Protein AF-A0A6V7KTU3-F1 (afdb_monomer)

Nearest PDB structures (foldseek):
  6zm1-assembly1_B  TM=4.816E-01  e=9.141E+00  Bacteroides thetaiotaomicron VPI-5482
  5jhf-assembly3_E  TM=3.451E-01  e=8.534E+00  Lachancea thermotolerans CBS 6340
  5jhf-assembly2_B  TM=3.699E-01  e=7.968E+00  Lachancea thermotolerans CBS 6340

Sequence (69 aa):
SKWSFRQLRRYLDQSGFNDWFLWQRIASLISLTILSQTAGIPKSSNCFEFFGFDVLIDANLKPWLLEVN

pLDDT: mean 92.61, std 4.84, range [79.5, 98.06]

Foldseek 3Di:
DDDDPVRVCVVCVVVVHPCPVLVVQVVVVVVVVVVVCVVVDDPDPPDDDDKDWDWDQDPVSHTDTDDID

Mean predicted aligned error: 3.84 Å

Structure (mmCIF, N/CA/C/O backbone):
data_AF-A0A6V7KTU3-F1
#
_entry.id   AF-A0A6V7KTU3-F1
#
loop_
_atom_site.group_PDB
_atom_site.id
_atom_site.type_symbol
_atom_site.label_atom_id
_atom_site.label_alt_id
_atom_site.label_comp_id
_atom_site.label_asym_id
_atom_site.label_entity_id
_atom_site.label_seq_id
_atom_site.pdbx_PDB_ins_code
_atom_site.Cartn_x
_atom_site.Cartn_y
_atom_site.Cartn_z
_atom_site.occupancy
_atom_site.B_iso_or_equiv
_atom_site.auth_seq_id
_atom_site.auth_comp_id
_atom_site.auth_asym_id
_atom_site.auth_atom_id
_atom_site.pdbx_PDB_model_num
ATOM 1 N N . SER A 1 1 ? -10.374 15.556 7.353 1.00 79.50 1 SER A N 1
ATOM 2 C CA . SER A 1 1 ? -9.198 15.482 8.250 1.00 79.50 1 SER A CA 1
ATOM 3 C C . SER A 1 1 ? -8.254 14.387 7.773 1.00 79.50 1 SER A C 1
ATOM 5 O O . SER A 1 1 ? -8.761 13.373 7.317 1.00 79.50 1 SER A O 1
ATOM 7 N N . LYS A 1 2 ? -6.924 14.579 7.831 1.00 95.25 2 LYS A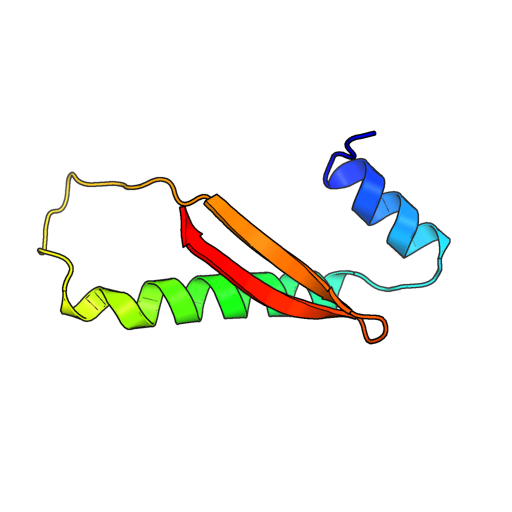 N 1
ATOM 8 C CA . LYS A 1 2 ? -5.911 13.584 7.404 1.00 95.25 2 LYS A CA 1
ATOM 9 C C . LYS A 1 2 ? -5.297 12.884 8.623 1.00 95.25 2 LYS A C 1
ATOM 11 O O . LYS A 1 2 ? -5.048 13.547 9.629 1.00 95.25 2 LYS A O 1
ATOM 16 N N . TRP A 1 3 ? -5.051 11.577 8.536 1.00 96.50 3 TRP A N 1
ATOM 17 C CA . TRP A 1 3 ? -4.357 10.794 9.567 1.00 96.50 3 TRP A CA 1
ATOM 18 C C . TRP A 1 3 ? -2.995 10.324 9.056 1.00 96.50 3 TRP A C 1
ATOM 20 O O . TRP A 1 3 ? -2.858 9.919 7.907 1.00 96.50 3 TRP A O 1
ATOM 30 N N . SER A 1 4 ? -1.993 10.349 9.930 1.00 96.56 4 SER A N 1
ATOM 31 C CA . SER A 1 4 ? -0.729 9.641 9.715 1.00 96.56 4 SER A CA 1
ATOM 32 C C . SER A 1 4 ? -0.916 8.129 9.873 1.00 96.56 4 SER A C 1
ATOM 34 O O . SER A 1 4 ? -1.815 7.676 10.587 1.00 96.56 4 SER A O 1
ATOM 36 N N . PHE A 1 5 ? -0.003 7.329 9.314 1.00 93.19 5 PHE A N 1
ATOM 37 C CA . PHE A 1 5 ? -0.011 5.876 9.524 1.00 93.19 5 PHE A CA 1
ATOM 38 C C . PHE A 1 5 ? 0.084 5.480 10.996 1.00 93.19 5 PHE A C 1
ATOM 40 O O . PHE A 1 5 ? -0.534 4.506 11.412 1.00 93.19 5 PHE A O 1
ATOM 47 N N . ARG A 1 6 ? 0.790 6.265 11.818 1.00 93.88 6 ARG A N 1
ATOM 48 C CA . ARG A 1 6 ? 0.853 6.030 13.265 1.00 93.88 6 ARG A CA 1
ATOM 49 C C . ARG A 1 6 ? -0.518 6.185 13.926 1.00 93.88 6 ARG A C 1
ATOM 51 O O . ARG A 1 6 ? -0.863 5.392 14.797 1.00 93.88 6 ARG A O 1
ATOM 58 N N . GLN A 1 7 ? -1.296 7.190 13.520 1.00 95.94 7 GLN A N 1
ATOM 59 C CA . GLN A 1 7 ? -2.660 7.386 14.022 1.00 95.94 7 GLN A CA 1
ATOM 60 C C . GLN A 1 7 ? -3.591 6.267 13.553 1.00 95.94 7 GLN A C 1
ATOM 62 O O . GLN A 1 7 ? -4.333 5.734 14.373 1.00 95.94 7 GLN A O 1
ATOM 67 N N . LEU A 1 8 ? -3.499 5.871 12.279 1.00 93.25 8 LEU A N 1
ATOM 68 C CA . LEU A 1 8 ? -4.270 4.754 11.729 1.00 93.25 8 LEU A CA 1
ATOM 69 C C . LEU A 1 8 ? -3.970 3.440 12.463 1.00 93.25 8 LEU A C 1
ATOM 71 O O . LEU A 1 8 ? -4.886 2.762 12.912 1.00 93.25 8 LEU A O 1
ATOM 75 N N . ARG A 1 9 ? -2.688 3.113 12.649 1.00 91.94 9 ARG A N 1
ATOM 76 C CA . ARG A 1 9 ? -2.248 1.902 13.352 1.00 91.94 9 ARG A CA 1
ATOM 77 C C . ARG A 1 9 ? -2.747 1.860 14.791 1.00 91.94 9 ARG A C 1
ATOM 79 O O . ARG A 1 9 ? -3.272 0.845 15.229 1.00 91.94 9 ARG A O 1
ATOM 86 N N . ARG A 1 10 ? -2.659 2.990 15.500 1.00 93.94 10 ARG A N 1
ATOM 87 C CA . ARG A 1 10 ? -3.208 3.112 16.857 1.00 93.94 10 ARG A CA 1
ATOM 88 C C . ARG A 1 10 ? -4.725 2.908 16.880 1.00 93.94 10 ARG A C 1
ATOM 90 O O . ARG A 1 10 ? -5.230 2.294 17.807 1.00 93.94 10 ARG A O 1
ATOM 97 N N . TYR A 1 11 ? -5.444 3.426 15.887 1.00 93.19 11 TYR A N 1
ATOM 98 C CA . TYR A 1 11 ? -6.892 3.244 15.782 1.00 93.19 11 TYR A CA 1
ATOM 99 C C . TYR A 1 11 ? -7.280 1.778 15.525 1.00 93.19 11 TYR A C 1
ATOM 101 O O . TYR A 1 11 ? -8.200 1.275 16.167 1.00 93.19 11 TYR A O 1
ATOM 109 N N . LEU A 1 12 ? -6.566 1.084 14.631 1.00 91.88 12 LEU A N 1
ATOM 110 C CA . LEU A 1 12 ? -6.795 -0.339 14.352 1.00 91.88 12 LEU A CA 1
ATOM 111 C C . LEU A 1 12 ? -6.546 -1.200 15.595 1.00 91.88 12 LEU A C 1
ATOM 113 O O . LEU A 1 12 ? -7.394 -2.019 15.941 1.00 91.88 12 LEU A O 1
ATOM 117 N N . ASP A 1 13 ? -5.447 -0.939 16.302 1.00 91.56 13 ASP A N 1
ATOM 118 C CA . ASP A 1 13 ? -5.094 -1.623 17.549 1.00 91.56 13 ASP A CA 1
ATOM 119 C C . ASP A 1 13 ? -6.165 -1.412 18.636 1.00 91.56 13 ASP A C 1
ATOM 121 O O . ASP A 1 13 ? -6.687 -2.367 19.206 1.00 91.56 13 ASP A O 1
ATOM 125 N N . GLN A 1 14 ? -6.608 -0.164 18.837 1.00 94.69 14 GLN A N 1
ATOM 126 C CA . GLN A 1 14 ? -7.704 0.170 19.761 1.00 94.69 14 GLN A CA 1
ATOM 127 C C . GLN A 1 14 ? -9.046 -0.467 19.374 1.00 94.69 14 GLN A C 1
ATOM 129 O O . GLN A 1 14 ? -9.894 -0.675 20.240 1.00 94.69 14 GLN A O 1
ATOM 134 N N . SER A 1 15 ? -9.240 -0.779 18.093 1.00 91.19 15 SER A N 1
ATOM 135 C CA . SER A 1 15 ? -10.440 -1.444 17.572 1.00 91.19 15 SER A CA 1
ATOM 136 C C . SER A 1 15 ? -10.340 -2.976 17.615 1.00 91.19 15 SER A C 1
ATOM 138 O O . SER A 1 15 ? -11.257 -3.656 17.161 1.00 91.19 15 SER A O 1
ATOM 140 N N . GLY A 1 16 ? -9.243 -3.532 18.147 1.00 90.69 16 GLY A N 1
ATOM 141 C CA . GLY A 1 16 ? -9.018 -4.976 18.259 1.00 90.69 16 GLY A CA 1
ATOM 142 C C . GLY A 1 16 ? -8.508 -5.641 16.977 1.00 90.69 16 GLY A C 1
ATOM 143 O O . GLY A 1 16 ? -8.484 -6.870 16.892 1.00 90.69 16 GLY A O 1
ATOM 144 N N . PHE A 1 17 ? -8.093 -4.861 15.976 1.00 87.50 17 PHE A N 1
ATOM 145 C CA . PHE A 1 17 ? -7.546 -5.392 14.733 1.00 87.50 17 PHE A CA 1
ATOM 146 C C . PHE A 1 17 ? -6.025 -5.518 14.806 1.00 87.50 17 PHE A C 1
ATOM 148 O O . PHE A 1 17 ? -5.307 -4.529 14.948 1.00 87.50 17 PHE A O 1
ATOM 155 N N . ASN A 1 18 ? -5.519 -6.738 14.606 1.00 80.88 18 ASN A N 1
ATOM 156 C CA . ASN A 1 18 ? -4.099 -6.949 14.350 1.00 80.88 18 ASN A CA 1
ATOM 157 C C . ASN A 1 18 ? -3.766 -6.506 12.917 1.00 80.88 18 ASN A C 1
ATOM 159 O O . ASN A 1 18 ? -4.049 -7.206 11.940 1.00 80.88 18 ASN A O 1
ATOM 163 N N . ASP A 1 19 ? -3.148 -5.335 12.796 1.00 85.94 19 ASP A N 1
ATOM 164 C CA . ASP A 1 19 ? -2.840 -4.716 11.511 1.00 85.94 1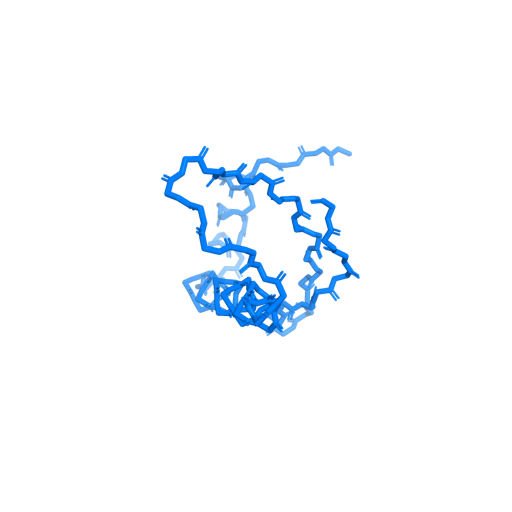9 ASP A CA 1
ATOM 165 C C . ASP A 1 19 ? -1.633 -5.336 10.790 1.00 85.94 19 ASP A C 1
ATOM 167 O O . ASP A 1 19 ? -1.373 -4.998 9.635 1.00 85.94 19 ASP A O 1
ATOM 171 N N . TRP A 1 20 ? -0.918 -6.281 11.413 1.00 91.31 20 TRP A N 1
ATOM 172 C CA . TRP A 1 20 ? 0.214 -6.966 10.785 1.00 91.31 20 TRP A CA 1
ATOM 173 C C . TRP A 1 20 ? -0.191 -7.608 9.454 1.00 91.31 20 TRP A C 1
ATOM 175 O O . TRP A 1 20 ? 0.469 -7.386 8.439 1.00 91.31 20 TRP A O 1
ATOM 185 N N . PHE A 1 21 ? -1.311 -8.343 9.432 1.00 90.94 21 PHE A N 1
ATOM 186 C CA . PHE A 1 21 ? -1.787 -9.018 8.219 1.00 90.94 21 PHE A CA 1
ATOM 187 C C . PHE A 1 21 ? -2.184 -8.018 7.133 1.00 90.94 21 PHE A C 1
ATOM 189 O O . PHE A 1 21 ? -1.897 -8.242 5.958 1.00 90.94 21 PHE A O 1
ATOM 196 N N . LEU A 1 22 ? -2.804 -6.901 7.516 1.00 93.75 22 LEU A N 1
ATOM 197 C CA . LEU A 1 22 ? -3.144 -5.824 6.592 1.00 93.75 22 LEU A CA 1
ATOM 198 C C . LEU A 1 22 ? -1.880 -5.277 5.911 1.00 93.75 22 LEU A C 1
ATOM 200 O O . LEU A 1 22 ? -1.829 -5.207 4.684 1.00 93.75 22 LEU A O 1
ATOM 204 N N . TRP A 1 23 ? -0.835 -4.969 6.682 1.00 94.12 23 TRP A N 1
ATOM 205 C CA . TRP A 1 23 ? 0.424 -4.456 6.136 1.00 94.12 23 TRP A CA 1
ATOM 206 C C . TRP A 1 23 ? 1.141 -5.453 5.229 1.00 94.12 23 TRP A C 1
ATOM 208 O O . TRP A 1 23 ? 1.663 -5.047 4.193 1.00 94.12 23 TRP A O 1
ATOM 218 N N . GLN A 1 24 ? 1.126 -6.750 5.553 1.00 95.75 24 GLN A N 1
ATOM 219 C CA . GLN A 1 24 ? 1.687 -7.776 4.663 1.00 95.75 24 GLN A CA 1
ATOM 220 C C . GLN A 1 24 ? 0.953 -7.842 3.322 1.00 95.75 24 GLN A C 1
ATOM 222 O O . GLN A 1 24 ? 1.579 -7.989 2.270 1.00 95.75 24 GLN A O 1
ATOM 227 N N . ARG A 1 25 ? -0.377 -7.698 3.342 1.00 95.81 25 ARG A N 1
ATOM 228 C CA . ARG A 1 25 ? -1.190 -7.673 2.120 1.00 95.81 25 ARG A CA 1
ATOM 229 C C . ARG A 1 25 ? -0.920 -6.415 1.297 1.00 95.81 25 ARG A C 1
ATOM 231 O O . ARG A 1 25 ? -0.800 -6.529 0.082 1.00 95.81 25 ARG A O 1
ATOM 238 N N . ILE A 1 26 ? -0.775 -5.253 1.940 1.00 97.06 26 ILE A N 1
ATOM 239 C CA . ILE A 1 26 ? -0.398 -3.996 1.270 1.00 97.06 26 ILE A CA 1
ATOM 240 C C . ILE A 1 26 ? 0.993 -4.124 0.638 1.00 97.06 26 ILE A C 1
ATOM 242 O O . ILE A 1 26 ? 1.150 -3.823 -0.541 1.00 97.06 26 ILE A O 1
ATOM 246 N N . ALA A 1 27 ? 1.985 -4.626 1.379 1.00 97.31 27 ALA A N 1
ATOM 247 C CA . ALA A 1 27 ? 3.339 -4.828 0.865 1.00 97.31 27 ALA A CA 1
ATOM 248 C C . ALA A 1 27 ? 3.349 -5.784 -0.337 1.00 97.31 27 ALA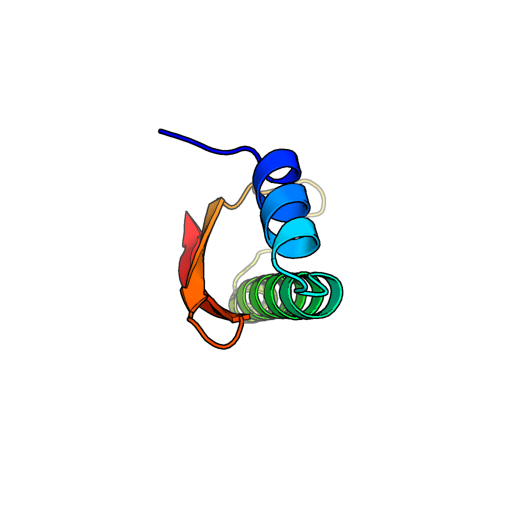 A C 1
ATOM 250 O O . ALA A 1 27 ? 3.936 -5.470 -1.367 1.00 97.31 27 ALA A O 1
ATOM 251 N N . SER A 1 28 ? 2.630 -6.907 -0.238 1.00 97.88 28 SER A N 1
ATOM 252 C CA . SER A 1 28 ? 2.507 -7.879 -1.333 1.00 97.88 28 SER A CA 1
ATOM 253 C C . SER A 1 28 ? 1.849 -7.267 -2.571 1.00 97.88 28 SER A C 1
ATOM 255 O O . SER A 1 28 ? 2.317 -7.480 -3.685 1.00 97.88 28 SER A O 1
ATOM 257 N N . LEU A 1 29 ? 0.785 -6.481 -2.382 1.00 98.06 29 LEU A N 1
ATOM 258 C CA . LEU A 1 29 ? 0.096 -5.766 -3.456 1.00 98.06 29 LEU A CA 1
ATOM 259 C C . LEU A 1 29 ? 1.040 -4.785 -4.166 1.00 98.06 29 LEU A C 1
ATOM 261 O O . LEU A 1 29 ? 1.116 -4.804 -5.394 1.00 98.06 29 LEU A O 1
ATOM 265 N N . ILE A 1 30 ? 1.809 -3.993 -3.413 1.00 97.81 30 ILE A N 1
ATOM 266 C CA . ILE A 1 30 ? 2.809 -3.066 -3.965 1.00 97.81 30 ILE A CA 1
ATOM 267 C C . ILE A 1 30 ? 3.889 -3.836 -4.737 1.00 97.81 30 ILE A C 1
ATOM 269 O O . ILE A 1 30 ? 4.152 -3.527 -5.899 1.00 97.81 30 ILE A O 1
ATOM 273 N N . SER A 1 31 ? 4.482 -4.874 -4.136 1.00 97.12 31 SER A N 1
ATOM 274 C CA . SER A 1 31 ? 5.541 -5.670 -4.770 1.00 97.12 31 SER A CA 1
ATOM 275 C C . SER A 1 31 ? 5.081 -6.333 -6.065 1.00 97.12 31 SER A C 1
ATOM 277 O O . SER A 1 31 ? 5.806 -6.278 -7.054 1.00 97.12 31 SER A O 1
ATOM 279 N N . LEU A 1 32 ? 3.884 -6.927 -6.088 1.00 97.12 32 LEU A N 1
ATOM 280 C CA . LEU A 1 32 ? 3.336 -7.551 -7.296 1.00 97.12 32 LEU A CA 1
ATOM 281 C C . LEU A 1 32 ? 3.024 -6.519 -8.385 1.00 97.12 32 LEU A C 1
ATOM 283 O O . LEU A 1 32 ? 3.273 -6.786 -9.559 1.00 97.12 32 LEU A O 1
ATOM 287 N N . THR A 1 33 ? 2.540 -5.336 -8.002 1.00 96.38 33 THR A N 1
ATOM 288 C CA . THR A 1 33 ? 2.278 -4.241 -8.948 1.00 96.38 33 THR A CA 1
ATOM 289 C C . THR A 1 33 ? 3.575 -3.764 -9.597 1.00 96.38 33 THR A C 1
ATOM 291 O O . THR A 1 33 ? 3.661 -3.712 -10.821 1.00 96.38 33 THR A O 1
ATOM 294 N N . ILE A 1 34 ? 4.621 -3.511 -8.804 1.00 94.69 34 ILE A N 1
ATOM 295 C CA . ILE A 1 34 ? 5.943 -3.135 -9.328 1.00 94.69 34 ILE A CA 1
ATOM 296 C C . ILE A 1 34 ? 6.501 -4.257 -10.208 1.00 94.69 34 ILE A C 1
ATOM 298 O O . ILE A 1 34 ? 6.927 -4.002 -11.333 1.00 94.69 34 ILE A O 1
ATOM 302 N N . LEU A 1 35 ? 6.448 -5.508 -9.732 1.00 94.12 35 LEU A N 1
ATOM 303 C CA . LEU A 1 35 ? 6.951 -6.670 -10.464 1.00 94.12 35 LEU A CA 1
ATOM 304 C C . LEU A 1 35 ? 6.290 -6.807 -11.840 1.00 94.12 35 LEU A C 1
ATOM 306 O O . LEU A 1 35 ? 6.987 -7.089 -12.814 1.00 94.12 35 LEU A O 1
ATOM 310 N N . SER A 1 36 ? 4.983 -6.548 -11.940 1.00 93.88 36 SER A N 1
ATOM 311 C CA . SER A 1 36 ? 4.244 -6.613 -13.207 1.00 93.88 36 SER A CA 1
ATOM 312 C C . SER A 1 36 ? 4.764 -5.645 -14.278 1.00 93.88 36 SER A C 1
ATOM 314 O O . SER A 1 36 ? 4.630 -5.928 -15.466 1.00 93.88 36 SER A O 1
ATOM 316 N N . GLN A 1 37 ? 5.425 -4.552 -13.877 1.00 88.56 37 GLN A N 1
ATOM 317 C CA . GLN A 1 37 ? 5.986 -3.553 -14.791 1.00 88.56 37 GLN A CA 1
ATOM 318 C C . GLN A 1 37 ? 7.475 -3.770 -15.096 1.00 88.56 37 GLN A C 1
ATOM 320 O O . GLN A 1 37 ? 8.006 -3.170 -16.029 1.00 88.56 37 GLN A O 1
ATOM 325 N N . THR A 1 38 ? 8.159 -4.662 -14.366 1.00 86.88 38 THR A N 1
ATOM 326 C CA . THR A 1 38 ? 9.624 -4.839 -14.466 1.00 86.88 38 THR A CA 1
ATOM 327 C C . THR A 1 38 ? 10.125 -5.191 -15.861 1.00 86.88 38 THR A C 1
ATOM 329 O O . THR A 1 38 ? 11.234 -4.800 -16.217 1.00 86.88 38 THR A O 1
ATOM 332 N N . ALA A 1 39 ? 9.320 -5.881 -16.672 1.00 87.31 39 ALA A N 1
ATOM 333 C CA . ALA A 1 39 ? 9.701 -6.259 -18.031 1.00 87.31 39 ALA A CA 1
ATOM 334 C C . ALA A 1 39 ? 9.927 -5.048 -18.958 1.00 87.31 39 ALA A C 1
ATOM 336 O O . ALA A 1 39 ? 10.694 -5.155 -19.913 1.00 87.31 39 ALA A O 1
ATOM 337 N N . GLY A 1 40 ? 9.281 -3.910 -18.680 1.00 83.75 40 GLY A N 1
ATOM 338 C CA . GLY A 1 40 ? 9.418 -2.680 -19.464 1.00 83.75 40 GLY A CA 1
ATOM 339 C C . GLY A 1 40 ? 10.509 -1.732 -18.964 1.00 83.75 40 GLY A C 1
ATOM 340 O O . GLY A 1 40 ? 10.771 -0.721 -19.612 1.00 83.75 40 GLY A O 1
ATOM 341 N N . ILE A 1 41 ? 11.146 -2.032 -17.827 1.00 85.88 41 ILE A N 1
ATOM 342 C CA . ILE A 1 41 ? 12.099 -1.124 -17.185 1.00 85.88 41 IL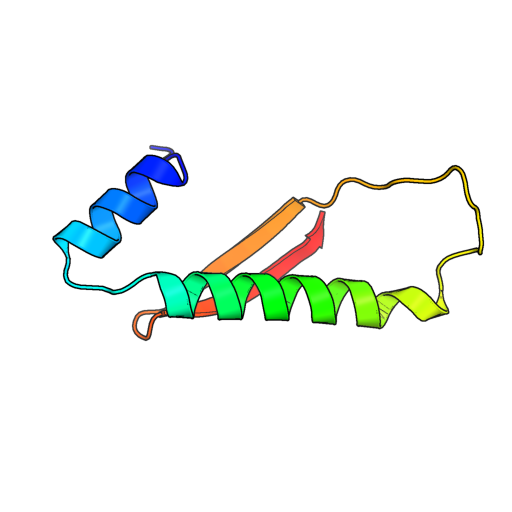E A CA 1
ATOM 343 C C . ILE A 1 41 ? 13.502 -1.339 -17.779 1.00 85.88 41 ILE A C 1
ATOM 345 O O . ILE A 1 41 ? 14.039 -2.451 -17.708 1.00 85.88 41 ILE A O 1
ATOM 349 N N . PRO A 1 42 ? 14.143 -0.295 -18.339 1.00 84.75 42 PRO A N 1
ATOM 350 C CA . PRO A 1 42 ? 15.519 -0.387 -18.808 1.00 84.75 42 PRO A CA 1
ATOM 351 C C . PRO A 1 42 ? 16.468 -0.761 -17.666 1.00 84.75 42 PRO A C 1
ATOM 353 O O . PRO A 1 42 ? 16.371 -0.234 -16.559 1.00 84.75 42 PRO A O 1
ATOM 356 N N . LYS A 1 43 ? 17.446 -1.630 -17.942 1.00 81.69 43 LYS A N 1
ATOM 357 C CA . LYS A 1 43 ? 18.496 -1.975 -16.973 1.00 81.69 43 LYS A CA 1
ATOM 358 C C . LYS A 1 43 ? 19.466 -0.801 -16.809 1.00 81.69 43 LYS A C 1
ATOM 360 O O . LYS A 1 43 ? 20.493 -0.739 -17.477 1.00 81.69 43 LYS A O 1
ATOM 365 N N . SER A 1 44 ? 19.122 0.125 -15.922 1.00 84.56 44 SER A N 1
ATOM 366 C CA . SER A 1 44 ? 19.960 1.241 -15.483 1.00 84.56 44 SER A CA 1
ATOM 367 C C . SER A 1 44 ? 20.272 1.079 -13.998 1.00 84.56 44 SER A C 1
ATOM 369 O O . SER A 1 44 ? 19.369 0.875 -13.193 1.00 84.56 44 SER A O 1
ATOM 371 N N . SER A 1 45 ? 21.546 1.181 -13.618 1.00 80.62 45 SER A N 1
ATOM 372 C CA . SER A 1 45 ? 21.974 1.082 -12.216 1.00 80.62 45 SER A CA 1
ATOM 373 C C . SER A 1 45 ? 21.811 2.385 -11.426 1.00 80.62 45 SER A C 1
ATOM 375 O O . SER A 1 45 ? 22.003 2.377 -10.215 1.00 80.62 45 SER A O 1
ATOM 377 N N . ASN A 1 46 ? 21.473 3.496 -12.092 1.00 86.56 46 ASN A N 1
ATOM 378 C CA . ASN A 1 46 ? 21.460 4.843 -11.504 1.00 86.56 46 ASN A CA 1
ATOM 379 C C . ASN A 1 46 ? 20.084 5.525 -11.614 1.00 86.56 46 ASN A C 1
ATOM 381 O O . ASN A 1 46 ? 19.996 6.751 -11.603 1.00 86.56 46 ASN A O 1
ATOM 385 N N . CYS A 1 47 ? 19.012 4.742 -11.750 1.00 89.12 47 CYS A N 1
ATOM 386 C CA . CYS A 1 47 ? 17.642 5.244 -11.790 1.00 89.12 47 CYS A CA 1
ATOM 387 C C . CYS A 1 47 ? 16.881 4.790 -10.544 1.00 89.12 47 CYS A C 1
ATOM 389 O O . CYS A 1 47 ? 16.957 3.628 -10.150 1.00 89.12 47 CYS A O 1
ATOM 391 N N . PHE A 1 48 ? 16.125 5.707 -9.951 1.00 90.25 48 PHE A N 1
ATOM 392 C CA . PHE A 1 48 ? 15.131 5.409 -8.930 1.00 90.25 48 PHE A CA 1
ATOM 393 C C . PHE A 1 48 ? 13.867 6.200 -9.246 1.00 90.25 48 PHE A C 1
ATOM 395 O O . PHE A 1 48 ? 13.930 7.268 -9.854 1.00 90.25 48 PHE A O 1
ATOM 402 N N . GLU A 1 49 ? 12.730 5.670 -8.822 1.00 89.94 49 GLU A N 1
ATOM 403 C CA . GLU A 1 49 ? 11.427 6.289 -9.013 1.00 89.94 49 GLU A CA 1
ATOM 404 C C . GLU A 1 49 ? 10.649 6.196 -7.704 1.00 89.94 49 GLU A C 1
ATOM 406 O O . GLU A 1 49 ? 10.781 5.222 -6.955 1.00 89.94 49 GLU A O 1
ATOM 411 N N . PHE A 1 50 ? 9.895 7.246 -7.397 1.00 93.94 50 PHE A N 1
ATOM 412 C CA . PHE A 1 50 ? 9.069 7.310 -6.204 1.00 93.94 50 PHE A CA 1
ATOM 413 C C . PHE A 1 50 ? 7.611 7.170 -6.614 1.00 93.94 50 PHE A C 1
ATOM 415 O O . PHE A 1 50 ? 7.103 8.020 -7.333 1.00 93.94 50 PHE A O 1
ATOM 422 N N . PHE A 1 51 ? 6.960 6.119 -6.125 1.00 95.06 51 PHE A N 1
ATOM 423 C CA . PHE A 1 51 ? 5.572 5.822 -6.448 1.00 95.06 51 PHE A CA 1
ATOM 424 C C . PHE A 1 51 ? 4.641 6.220 -5.305 1.00 95.06 51 PHE A C 1
ATOM 426 O O . PHE A 1 51 ? 4.891 5.889 -4.138 1.00 95.06 51 PHE A O 1
ATOM 433 N N . GLY A 1 52 ? 3.534 6.870 -5.650 1.00 96.88 52 GLY A N 1
ATOM 434 C CA . GLY A 1 52 ? 2.398 7.083 -4.761 1.00 96.88 52 GLY A CA 1
ATOM 435 C C . GLY A 1 52 ? 1.351 5.991 -4.965 1.00 96.88 52 GLY A C 1
ATOM 436 O O . GLY A 1 52 ? 0.761 5.902 -6.031 1.00 96.88 52 GLY A O 1
ATOM 437 N N . PHE A 1 53 ? 1.104 5.164 -3.950 1.00 98.00 53 PHE A N 1
ATOM 438 C CA . PHE A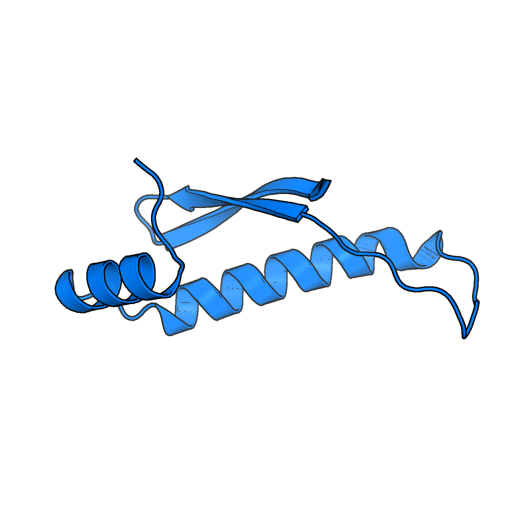 1 53 ? 0.077 4.121 -4.014 1.00 98.00 53 PHE A CA 1
ATOM 439 C C . PHE A 1 53 ? -1.181 4.535 -3.259 1.00 98.00 53 PHE A C 1
ATOM 441 O O . PHE A 1 53 ? -1.143 4.691 -2.033 1.00 98.00 53 PHE A O 1
ATOM 448 N N . ASP A 1 54 ? -2.303 4.578 -3.970 1.00 97.88 54 ASP A N 1
ATOM 449 C CA . ASP A 1 54 ? -3.617 4.770 -3.369 1.00 97.88 54 ASP A CA 1
ATOM 450 C C . ASP A 1 54 ? -4.266 3.406 -3.127 1.00 97.88 54 ASP A C 1
ATOM 452 O O . ASP A 1 54 ? -4.600 2.659 -4.051 1.00 97.88 54 ASP A O 1
ATOM 456 N N . VAL A 1 55 ? -4.412 3.058 -1.846 1.00 97.81 55 VAL A N 1
ATOM 457 C CA . VAL A 1 55 ? -4.916 1.754 -1.403 1.00 97.81 55 VAL A CA 1
ATOM 458 C C . VAL A 1 55 ? -6.161 1.936 -0.547 1.00 97.81 55 VAL A C 1
ATOM 460 O O . VAL A 1 55 ? -6.120 2.570 0.509 1.00 97.81 55 VAL A O 1
ATOM 463 N N . LEU A 1 56 ? -7.262 1.318 -0.972 1.00 97.62 56 LEU A N 1
ATOM 464 C CA . LEU A 1 56 ? -8.511 1.276 -0.219 1.00 97.62 56 LEU A CA 1
ATOM 465 C C . LEU A 1 56 ? -8.578 0.012 0.639 1.00 97.62 56 LEU A C 1
ATOM 467 O O . LEU A 1 56 ? -8.344 -1.087 0.146 1.00 97.62 56 LEU A O 1
ATOM 471 N N . ILE A 1 57 ? -8.938 0.152 1.913 1.00 95.06 57 ILE A N 1
ATOM 472 C CA . ILE A 1 57 ? -9.101 -0.974 2.840 1.00 95.06 57 ILE A CA 1
ATOM 473 C C . ILE A 1 57 ? -10.594 -1.196 3.071 1.00 95.06 57 ILE A C 1
ATOM 475 O O . ILE A 1 57 ? -11.292 -0.272 3.487 1.00 95.06 57 ILE A O 1
ATOM 479 N N . ASP A 1 58 ? -11.084 -2.406 2.804 1.00 93.94 58 ASP A N 1
ATOM 480 C CA . ASP A 1 58 ? -12.489 -2.751 3.043 1.00 93.94 58 ASP A CA 1
ATOM 481 C C . ASP A 1 58 ? -12.770 -3.218 4.485 1.00 93.94 58 ASP A C 1
ATOM 483 O O . ASP A 1 58 ? -11.874 -3.336 5.324 1.00 93.94 58 ASP A O 1
ATOM 487 N N . ALA A 1 59 ? -14.042 -3.512 4.773 1.00 91.25 59 ALA A N 1
ATOM 488 C CA . ALA A 1 59 ? -14.500 -3.962 6.090 1.00 91.25 59 ALA A CA 1
ATOM 489 C C . ALA A 1 59 ? -13.864 -5.286 6.564 1.00 91.25 59 ALA A C 1
ATOM 491 O O . ALA A 1 59 ? -13.863 -5.565 7.760 1.00 91.25 59 ALA A O 1
ATOM 492 N N . ASN A 1 60 ? -13.296 -6.085 5.654 1.00 90.00 60 ASN A N 1
ATOM 493 C CA . ASN A 1 60 ? -12.595 -7.336 5.952 1.00 90.00 60 ASN A CA 1
ATOM 494 C C . ASN A 1 60 ? -11.066 -7.147 5.987 1.00 90.00 60 ASN A C 1
ATOM 496 O O . ASN A 1 60 ? -10.310 -8.115 5.840 1.00 90.00 60 ASN A O 1
ATOM 500 N N . LEU A 1 61 ? -10.59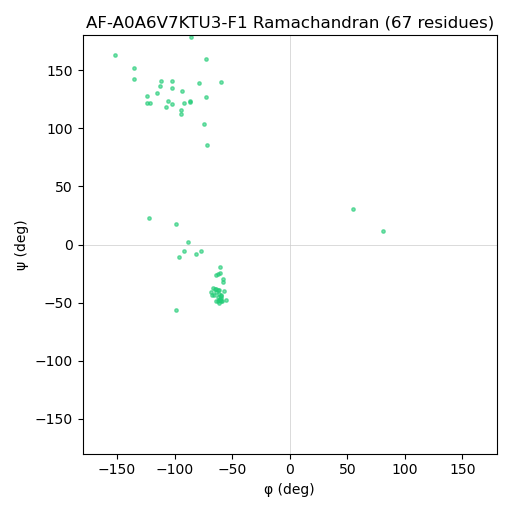4 -5.901 6.117 1.00 90.62 61 LEU A N 1
ATOM 501 C CA . LEU A 1 61 ? -9.179 -5.528 6.060 1.00 90.62 61 LEU A CA 1
ATOM 502 C C . LEU A 1 61 ? -8.479 -6.008 4.780 1.00 90.62 61 LEU A C 1
ATOM 504 O O . LEU A 1 61 ? -7.282 -6.328 4.792 1.00 90.62 61 LEU A O 1
ATOM 508 N N . LYS A 1 62 ? -9.212 -6.112 3.666 1.00 93.56 62 LYS A N 1
ATOM 509 C CA . LYS A 1 62 ? -8.616 -6.387 2.359 1.00 93.56 62 LYS A CA 1
ATOM 510 C C . LYS A 1 62 ? -8.189 -5.078 1.701 1.00 93.56 62 LYS A C 1
ATOM 512 O O . LYS A 1 62 ? -9.035 -4.205 1.517 1.00 93.56 62 LYS A O 1
ATOM 517 N N . PRO A 1 63 ? -6.899 -4.944 1.337 1.00 97.00 63 PRO A N 1
ATOM 518 C CA . PRO A 1 63 ? -6.435 -3.817 0.550 1.00 97.00 63 PRO A CA 1
ATOM 519 C C . PRO A 1 63 ?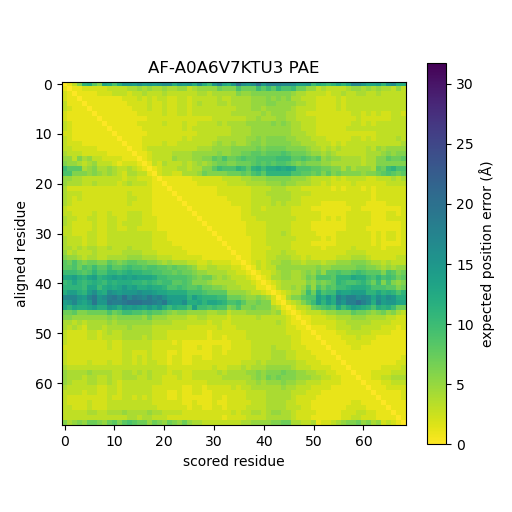 -6.773 -4.019 -0.930 1.00 97.00 63 PRO A C 1
ATOM 521 O O . PRO A 1 63 ? -6.614 -5.116 -1.477 1.00 97.00 63 PRO A O 1
ATOM 524 N N . TRP A 1 64 ? -7.204 -2.941 -1.569 1.00 97.75 64 TRP A N 1
ATOM 525 C CA . TRP A 1 64 ? -7.523 -2.837 -2.985 1.00 97.75 64 TRP A CA 1
ATOM 526 C C . TRP A 1 64 ? -6.695 -1.704 -3.589 1.00 97.75 64 TRP A C 1
ATOM 528 O O . TRP A 1 64 ? -6.697 -0.595 -3.057 1.00 97.75 64 TRP A O 1
ATOM 538 N N . LEU A 1 65 ? -5.975 -1.986 -4.676 1.00 98.06 65 LEU A N 1
ATOM 539 C CA . LEU A 1 65 ? -5.229 -0.972 -5.419 1.00 98.06 65 LEU A CA 1
ATOM 540 C C . LEU A 1 65 ? -6.220 -0.097 -6.188 1.00 98.06 65 LEU A C 1
ATOM 542 O O . LEU A 1 65 ? -7.043 -0.644 -6.923 1.00 98.06 65 LEU A O 1
ATOM 546 N N . LEU A 1 66 ? -6.138 1.222 -6.026 1.00 97.88 66 LEU A N 1
ATOM 547 C CA . LEU A 1 66 ? -6.928 2.174 -6.808 1.00 97.88 66 LEU A CA 1
ATOM 548 C C . LEU A 1 66 ? -6.105 2.741 -7.962 1.00 97.88 66 LEU A C 1
ATOM 550 O O . LEU A 1 66 ? -6.485 2.588 -9.119 1.00 97.88 66 LEU A O 1
ATOM 554 N N . GLU A 1 67 ? -4.960 3.339 -7.643 1.00 97.50 67 GLU A N 1
ATOM 555 C CA . GLU A 1 67 ? -4.044 3.919 -8.621 1.00 97.50 67 GLU A CA 1
ATOM 556 C C . GLU A 1 67 ? -2.594 3.898 -8.123 1.00 97.50 67 GLU A C 1
ATOM 558 O O . GLU A 1 67 ? -2.317 3.710 -6.931 1.00 97.50 67 GLU A O 1
ATOM 563 N N . VAL A 1 68 ? -1.679 4.067 -9.077 1.00 96.62 68 VAL A N 1
ATOM 564 C CA . VAL A 1 68 ? -0.252 4.295 -8.847 1.00 96.62 68 VAL A CA 1
ATOM 565 C C . VAL A 1 68 ? 0.108 5.598 -9.552 1.00 96.62 68 VAL A C 1
ATOM 567 O O . VAL A 1 68 ? -0.102 5.705 -10.761 1.00 96.62 68 VAL A O 1
ATOM 570 N N . ASN A 1 69 ? 0.617 6.558 -8.785 1.00 93.06 69 ASN A N 1
ATOM 571 C CA . ASN A 1 69 ? 1.080 7.871 -9.237 1.00 93.06 69 ASN A CA 1
ATOM 572 C C . ASN A 1 69 ? 2.604 7.942 -9.296 1.00 93.06 69 ASN A C 1
ATOM 574 O O . ASN A 1 69 ? 3.249 7.316 -8.417 1.00 93.06 69 ASN A O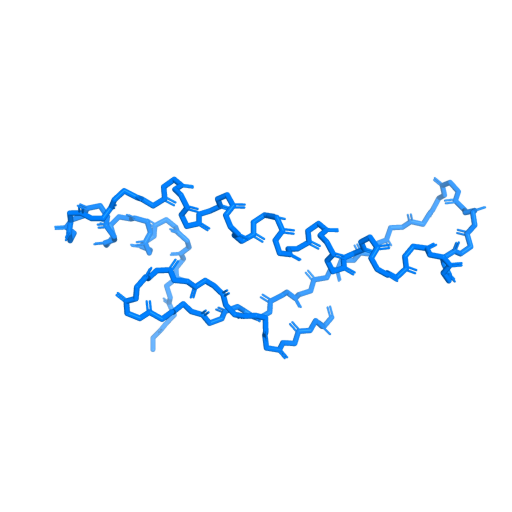 1
#

Radius of gyration: 14.91 Å; Cα contacts (8 Å, |Δi|>4): 44; chains: 1; bounding box: 36×24×39 Å

Secondary structure (DSSP, 8-state):
----HHHHHHHHH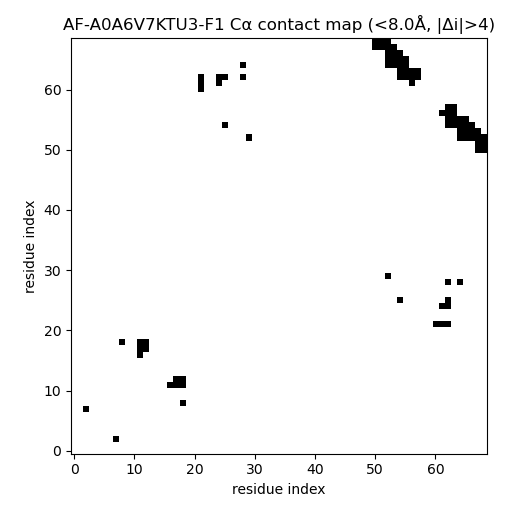HTT--THHHHHHHHHHHHHHHHHHGGGS---TT------EEEEE-TTS-EEEEEE-

Organism: NCBI:txid1563983

InterPro domains:
  IPR004344 Tubulin-tyrosine ligase/Tubulin polyglutamylase [PF03133] (2-69)
  IPR004344 Tubulin-tyrosine ligase/Tubulin polyglutamylase [PS51221] (1-69)

Solvent-accessible surface area (backbone atoms only — not comparable to full-atom values): 4456 Å² total; per-residue (Å²): 139,89,76,54,70,69,55,51,51,52,50,38,48,76,70,73,41,76,57,67,64,41,52,54,51,46,51,49,53,52,52,52,56,54,56,73,51,50,88,78,55,78,97,57,96,87,69,85,83,84,73,47,76,44,68,48,69,49,99,82,56,47,71,40,85,76,51,78,84